Protein AF-A0A7J2H7Z3-F1 (afdb_monomer)

Foldseek 3Di:
DDDPNDDQDAPDVSLQVRLLVFLVVVQVVCVVVVNNPDADAGSPSYPFLNNLVSNLVVCSHDQAHEYEQEDPEFPHHDVRSLVNLVVCVVSRYAYEYEAAYEACPPLHFLVSSVVRSVVVQVVCCVRRVHPYYDYQYAYPPVRDCPDPRND

Mean predicted aligned error: 3.18 Å

pLDDT: mean 95.8, std 5.71, range [58.38, 98.5]

Radius of gyration: 16.32 Å; Cα contacts (8 Å, |Δi|>4): 283; chains: 1; bounding box: 38×30×43 Å

Structure (mmCIF, N/CA/C/O backbone):
data_AF-A0A7J2H7Z3-F1
#
_entry.id   AF-A0A7J2H7Z3-F1
#
loop_
_atom_site.group_PDB
_atom_site.id
_atom_site.type_symbol
_atom_site.label_atom_id
_atom_site.label_alt_id
_atom_site.label_comp_id
_atom_site.label_asym_id
_atom_site.label_entity_id
_atom_site.label_seq_id
_atom_site.pdbx_PDB_ins_code
_atom_site.Cartn_x
_atom_site.Cartn_y
_atom_site.Cartn_z
_atom_site.occupancy
_atom_site.B_iso_or_equiv
_atom_site.auth_seq_id
_atom_site.auth_comp_id
_atom_site.auth_asym_id
_atom_site.auth_atom_id
_atom_site.pdbx_PDB_model_num
ATOM 1 N N . MET A 1 1 ? 8.174 11.207 11.489 1.00 58.38 1 MET A N 1
ATOM 2 C CA . MET A 1 1 ? 6.794 11.568 11.893 1.00 58.38 1 MET A CA 1
ATOM 3 C C . MET A 1 1 ? 6.729 11.521 13.414 1.00 58.38 1 MET A C 1
ATOM 5 O O . MET A 1 1 ? 7.453 10.711 13.983 1.00 58.38 1 MET A O 1
ATOM 9 N N . GLN A 1 2 ? 5.954 12.388 14.072 1.00 64.81 2 GLN A N 1
ATOM 10 C CA . GLN A 1 2 ? 5.756 12.327 15.527 1.00 64.81 2 GLN A CA 1
ATOM 11 C C . GLN A 1 2 ? 4.286 12.028 15.837 1.00 64.81 2 GLN A C 1
ATOM 13 O O . GLN A 1 2 ? 3.411 12.628 15.219 1.00 64.81 2 GLN A O 1
ATOM 18 N N . SER A 1 3 ? 4.019 11.131 16.788 1.00 71.19 3 SER A N 1
ATOM 19 C CA . SER A 1 3 ? 2.674 10.851 17.312 1.00 71.19 3 SER A CA 1
ATOM 20 C C . SER A 1 3 ? 2.693 11.028 18.826 1.00 71.19 3 SER A C 1
ATOM 22 O O . SER A 1 3 ? 3.514 10.418 19.506 1.00 71.19 3 SER A O 1
ATOM 24 N N . GLY A 1 4 ? 1.866 11.932 19.361 1.00 72.06 4 GLY A N 1
ATOM 25 C CA . GLY A 1 4 ? 1.850 12.232 20.801 1.00 72.06 4 GLY A CA 1
ATOM 26 C C . GLY A 1 4 ? 3.193 12.720 21.372 1.00 72.06 4 GLY A C 1
ATOM 27 O O . GLY A 1 4 ? 3.450 12.526 22.554 1.00 72.06 4 GLY A O 1
ATOM 28 N N . GLY A 1 5 ? 4.061 13.315 20.542 1.00 77.25 5 GLY A N 1
ATOM 29 C CA . GLY A 1 5 ? 5.409 13.757 20.928 1.00 77.25 5 GLY A CA 1
ATOM 30 C C . GLY A 1 5 ? 6.499 12.677 20.853 1.00 77.25 5 GLY A C 1
ATOM 31 O O . GLY A 1 5 ? 7.651 12.966 21.162 1.00 77.25 5 GLY A O 1
ATOM 32 N N . LEU A 1 6 ? 6.167 11.454 20.424 1.00 74.69 6 LEU A N 1
ATOM 33 C CA . LEU A 1 6 ? 7.123 10.361 20.228 1.00 74.69 6 LEU A CA 1
ATOM 34 C C . LEU A 1 6 ? 7.539 10.246 18.764 1.00 74.69 6 LEU A C 1
ATOM 36 O O . LEU A 1 6 ? 6.706 10.345 17.861 1.00 74.69 6 LEU A O 1
ATOM 40 N N . GLU A 1 7 ? 8.823 9.990 18.532 1.00 88.75 7 GLU A N 1
ATOM 41 C CA . GLU A 1 7 ? 9.342 9.692 17.201 1.00 88.75 7 GLU A CA 1
ATOM 42 C C . GLU A 1 7 ? 8.855 8.314 16.726 1.00 88.75 7 GLU A C 1
ATOM 44 O O . GLU A 1 7 ? 8.988 7.291 17.409 1.00 88.75 7 GLU A O 1
ATOM 49 N N . VAL A 1 8 ? 8.249 8.300 15.540 1.00 91.50 8 VAL A N 1
ATOM 50 C CA . VAL A 1 8 ? 7.735 7.082 14.914 1.00 91.50 8 VAL A CA 1
ATOM 51 C C . VAL A 1 8 ? 8.860 6.403 14.145 1.00 91.50 8 VAL A C 1
ATOM 53 O O . VAL A 1 8 ? 9.416 6.989 13.215 1.00 91.50 8 VAL A O 1
ATOM 56 N N . SER A 1 9 ? 9.154 5.157 14.516 1.00 93.31 9 SER A N 1
ATOM 57 C CA . SER A 1 9 ? 10.255 4.372 13.953 1.00 93.31 9 SER A CA 1
ATOM 58 C C . SER A 1 9 ? 9.763 3.034 13.419 1.00 93.31 9 SER A C 1
ATOM 60 O O . SER A 1 9 ? 9.010 2.330 14.089 1.00 93.31 9 SER A O 1
ATOM 62 N N . ARG A 1 10 ? 10.235 2.654 12.226 1.00 93.38 10 ARG A N 1
ATOM 63 C CA . ARG A 1 10 ? 9.867 1.396 11.561 1.00 93.38 10 ARG A CA 1
ATOM 64 C C . ARG A 1 10 ? 10.142 0.187 12.461 1.00 93.38 10 ARG A C 1
ATOM 66 O O . ARG A 1 10 ? 11.258 0.006 12.938 1.00 93.38 10 ARG A O 1
ATOM 73 N N . GLY A 1 11 ? 9.138 -0.664 12.630 1.00 90.94 11 GLY A N 1
ATOM 74 C CA . GLY A 1 11 ? 9.173 -1.887 13.427 1.00 90.94 11 GLY A CA 1
ATOM 75 C C . GLY A 1 11 ? 9.077 -1.663 14.938 1.00 90.94 11 GLY A C 1
ATOM 76 O O . GLY A 1 11 ? 9.044 -2.640 15.683 1.00 90.94 11 GLY A O 1
ATOM 77 N N . ALA A 1 12 ? 9.043 -0.413 15.406 1.00 93.19 12 ALA A N 1
ATOM 78 C CA . ALA A 1 12 ? 8.967 -0.095 16.825 1.00 93.19 12 ALA A CA 1
ATOM 79 C C . ALA A 1 12 ? 7.509 -0.030 17.316 1.00 93.19 12 ALA A C 1
ATOM 81 O O . ALA A 1 12 ? 6.599 0.219 16.521 1.00 93.19 12 ALA A O 1
ATOM 82 N N . PRO A 1 13 ? 7.264 -0.146 18.636 1.00 94.56 13 PRO A N 1
ATOM 83 C CA . PRO A 1 13 ? 5.931 0.064 19.205 1.00 94.56 13 PRO A CA 1
ATOM 84 C C . PRO A 1 13 ? 5.312 1.426 18.852 1.00 94.56 13 PRO A C 1
ATOM 86 O O . PRO A 1 13 ? 4.096 1.525 18.721 1.00 94.56 13 PRO A O 1
ATOM 89 N N . SER A 1 14 ? 6.131 2.464 18.635 1.00 94.81 14 SER A N 1
ATOM 90 C CA . SER A 1 14 ? 5.634 3.783 18.224 1.00 94.81 14 SER A CA 1
ATOM 91 C C . SER A 1 14 ? 4.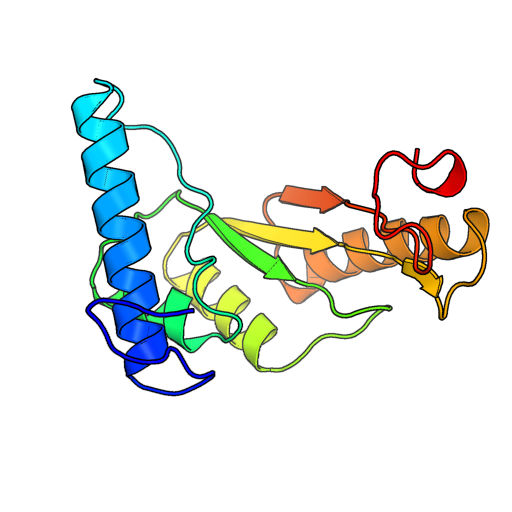988 3.784 16.835 1.00 94.81 14 SER A C 1
ATOM 93 O O . SER A 1 14 ? 4.089 4.585 16.598 1.00 94.81 14 SER A O 1
ATOM 95 N N . GLU A 1 15 ? 5.387 2.882 15.932 1.00 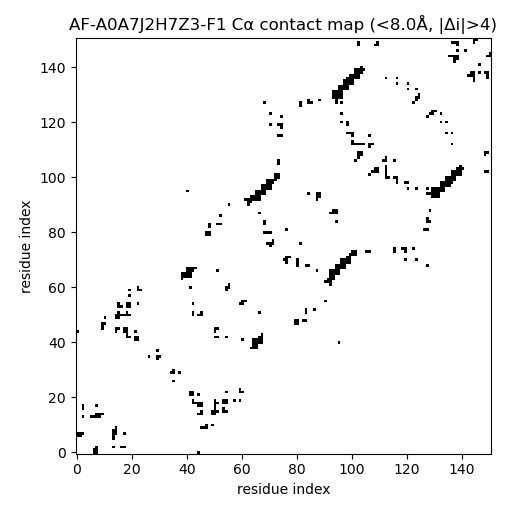96.06 15 GLU A N 1
ATOM 96 C CA . GLU A 1 15 ? 4.735 2.702 14.627 1.00 96.06 15 GLU A CA 1
ATOM 97 C C . GLU A 1 15 ? 3.341 2.086 14.768 1.00 96.06 15 GLU A C 1
ATOM 99 O O . GLU A 1 15 ? 2.400 2.557 14.128 1.00 96.06 15 GLU A O 1
ATOM 104 N N . ALA A 1 16 ? 3.187 1.084 15.639 1.00 96.31 16 ALA A N 1
ATOM 105 C CA . ALA A 1 16 ? 1.883 0.497 15.945 1.00 96.31 16 ALA A CA 1
ATOM 106 C C . ALA A 1 16 ? 0.922 1.556 16.507 1.00 96.31 16 ALA A C 1
ATOM 108 O O . ALA A 1 16 ? -0.168 1.744 15.972 1.00 96.31 16 ALA A O 1
ATOM 109 N N . GLU A 1 17 ? 1.364 2.291 17.530 1.00 96.19 17 GLU A N 1
ATOM 110 C CA . GLU A 1 17 ? 0.565 3.319 18.204 1.00 96.19 17 GLU A CA 1
ATOM 111 C C . GLU A 1 17 ? 0.170 4.459 17.258 1.00 96.19 17 GLU A C 1
ATOM 113 O O . GLU A 1 17 ? -0.991 4.861 17.200 1.00 96.19 17 GLU A O 1
ATOM 118 N N . ALA A 1 18 ? 1.123 4.966 16.468 1.00 96.81 18 ALA A N 1
ATOM 119 C CA . ALA A 1 18 ? 0.843 6.011 15.488 1.00 96.81 18 ALA A CA 1
ATOM 120 C C . ALA A 1 18 ? -0.204 5.568 14.461 1.00 96.81 18 ALA A C 1
ATOM 122 O O . ALA A 1 18 ? -1.075 6.353 14.096 1.00 96.81 18 ALA A O 1
ATOM 123 N N . THR A 1 19 ? -0.146 4.305 14.040 1.00 97.19 19 THR A N 1
ATOM 124 C CA . THR A 1 19 ? -1.078 3.757 13.054 1.00 97.19 19 THR A CA 1
ATOM 125 C C . THR A 1 19 ? -2.478 3.565 13.620 1.00 97.19 19 THR A C 1
ATOM 127 O O . THR A 1 19 ? -3.451 3.931 12.969 1.00 97.19 19 THR A O 1
ATOM 130 N N . VAL A 1 20 ? -2.604 3.027 14.835 1.00 97.75 20 VAL A N 1
ATOM 131 C CA . VAL A 1 20 ? -3.913 2.887 15.494 1.00 97.75 20 VAL A CA 1
ATOM 132 C C . VAL A 1 20 ? -4.562 4.260 15.650 1.00 97.75 20 VAL A C 1
ATOM 134 O O . VAL A 1 20 ? -5.696 4.455 15.213 1.00 97.75 20 VAL A O 1
ATOM 137 N N . ARG A 1 21 ? -3.801 5.237 16.153 1.00 97.19 21 ARG A N 1
ATOM 138 C CA . ARG A 1 21 ? -4.279 6.606 16.354 1.00 97.19 21 ARG A CA 1
ATOM 139 C C . ARG A 1 21 ? -4.667 7.305 15.054 1.00 97.19 21 ARG A C 1
ATOM 141 O O . ARG A 1 21 ? -5.646 8.044 15.032 1.00 97.19 21 ARG A O 1
ATOM 148 N N . GLU A 1 22 ? -3.923 7.092 13.968 1.00 97.31 22 GLU A N 1
ATOM 149 C CA . GLU A 1 22 ? -4.315 7.574 12.637 1.00 97.31 22 GLU A CA 1
ATOM 150 C C . GLU A 1 22 ? -5.722 7.091 12.279 1.00 97.31 22 GLU A C 1
ATOM 152 O O . GLU A 1 22 ? -6.581 7.900 11.927 1.00 97.31 22 GLU A O 1
ATOM 157 N N . VAL A 1 23 ? -5.967 5.782 12.381 1.00 98.19 23 VAL A N 1
ATOM 158 C CA . VAL A 1 23 ? -7.248 5.194 11.978 1.00 98.19 23 VAL A CA 1
ATOM 159 C C . VAL A 1 23 ? -8.382 5.666 12.890 1.00 98.19 23 VAL A C 1
ATOM 161 O O . VAL A 1 23 ? -9.467 5.960 12.392 1.00 98.19 23 VAL A O 1
ATOM 164 N N . GLU A 1 24 ? -8.147 5.806 14.197 1.00 98.00 24 GLU A N 1
ATOM 165 C CA . GLU A 1 24 ? -9.121 6.380 15.138 1.00 98.00 24 GLU A CA 1
ATOM 166 C C . GLU A 1 24 ? -9.508 7.810 14.754 1.00 98.00 24 GLU A C 1
ATOM 168 O O . GLU A 1 24 ? -10.694 8.091 14.575 1.00 98.00 24 G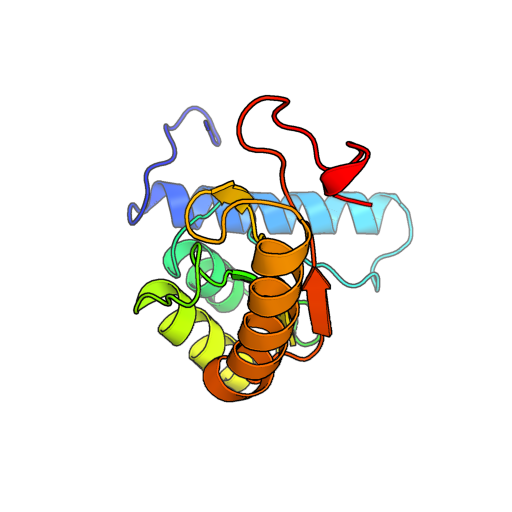LU A O 1
ATOM 173 N N . MET A 1 25 ? -8.523 8.683 14.515 1.00 98.19 25 MET A N 1
ATOM 174 C CA . MET A 1 25 ? -8.776 10.068 14.102 1.00 98.19 25 MET A CA 1
ATOM 175 C C . MET A 1 25 ? -9.521 10.138 12.763 1.00 98.19 25 MET A C 1
ATOM 177 O O . MET A 1 25 ? -10.427 10.954 12.592 1.00 98.19 25 MET A O 1
ATOM 181 N N . LEU A 1 26 ? -9.191 9.260 11.808 1.00 98.19 26 LEU A N 1
ATOM 182 C CA . LEU A 1 26 ? -9.938 9.154 10.553 1.00 98.19 26 LEU A CA 1
ATOM 183 C C . LEU A 1 26 ? -11.391 8.729 10.804 1.00 98.19 26 LEU A C 1
ATOM 185 O O . LEU A 1 26 ? -12.307 9.255 10.172 1.00 98.19 26 LEU A O 1
ATOM 189 N N . ARG A 1 27 ? -11.636 7.795 11.728 1.00 97.69 27 ARG A N 1
ATOM 190 C CA . ARG A 1 27 ? -12.992 7.348 12.075 1.00 97.69 27 ARG A CA 1
ATOM 191 C C . ARG A 1 27 ? -13.809 8.430 12.768 1.00 97.69 27 ARG A C 1
ATOM 193 O O . ARG A 1 27 ? -14.982 8.578 12.422 1.00 97.69 27 ARG A O 1
ATOM 200 N N . GLU A 1 28 ? -13.201 9.190 13.669 1.00 98.06 28 GLU A N 1
ATOM 201 C CA . GLU A 1 28 ? -13.813 10.358 14.306 1.00 98.06 28 GLU A CA 1
ATOM 202 C C . GLU A 1 28 ? -14.195 11.408 13.260 1.00 98.06 28 GLU A C 1
ATOM 204 O O . GLU A 1 28 ? -15.371 11.751 13.143 1.00 98.06 28 GLU A O 1
ATOM 209 N N . ALA A 1 29 ? -13.252 11.812 12.403 1.00 98.38 29 ALA A N 1
ATOM 210 C CA . ALA A 1 29 ? -13.499 12.804 11.356 1.00 98.38 29 ALA A CA 1
ATOM 211 C C . ALA A 1 29 ? -14.626 12.383 10.393 1.00 98.38 29 ALA A C 1
ATOM 213 O O . ALA A 1 29 ? -15.458 13.190 9.976 1.00 98.38 29 ALA A O 1
ATOM 214 N N . ILE A 1 30 ? -14.694 11.096 10.045 1.00 97.94 30 ILE A N 1
ATOM 215 C CA . ILE A 1 30 ? -15.754 10.550 9.190 1.00 97.94 30 ILE A CA 1
ATOM 216 C C . ILE A 1 30 ? -17.119 10.553 9.891 1.00 97.94 30 ILE A C 1
ATOM 218 O O . ILE A 1 30 ? -18.146 10.787 9.241 1.00 97.94 30 ILE A O 1
ATOM 222 N N . ALA A 1 31 ? -17.152 10.278 11.196 1.00 97.88 31 ALA A N 1
ATOM 223 C CA . ALA A 1 31 ? -18.371 10.346 11.990 1.00 97.88 31 ALA A CA 1
ATOM 224 C C . ALA A 1 31 ? -18.864 11.795 12.127 1.00 97.88 31 ALA A C 1
ATOM 226 O O . ALA A 1 31 ? -20.046 12.049 11.901 1.00 97.88 31 ALA A O 1
ATOM 227 N N . GLU A 1 32 ? -17.961 12.740 12.398 1.00 98.50 32 GLU A N 1
ATOM 228 C CA . GLU A 1 32 ? -18.250 14.180 12.452 1.00 98.50 32 GLU A CA 1
ATOM 229 C C . GLU A 1 32 ? -18.771 14.718 11.116 1.00 98.50 32 GLU A C 1
ATOM 231 O O . GLU A 1 32 ? -19.708 15.513 11.081 1.00 98.50 32 GLU A O 1
ATOM 236 N N . ALA A 1 33 ? -18.238 14.217 10.000 1.00 98.44 33 ALA A N 1
ATOM 237 C CA . ALA A 1 33 ? -18.733 14.529 8.663 1.00 98.44 33 ALA A CA 1
ATOM 238 C C . ALA A 1 33 ? -20.104 13.892 8.339 1.00 98.44 33 ALA A C 1
ATOM 240 O O . ALA A 1 33 ? -20.599 14.043 7.221 1.00 98.44 33 ALA A O 1
ATOM 241 N N . GLY A 1 34 ? -20.713 13.143 9.268 1.00 98.38 34 GLY A N 1
ATOM 242 C CA . GLY A 1 34 ? -22.007 12.484 9.079 1.00 98.38 34 GLY A CA 1
ATOM 243 C C . GLY A 1 34 ? -21.963 11.282 8.132 1.00 98.38 34 GLY A C 1
ATOM 244 O O . GLY A 1 34 ? -22.990 10.898 7.573 1.00 98.38 34 GLY A O 1
ATOM 245 N N . ARG A 1 35 ? -20.785 10.677 7.919 1.00 98.06 35 ARG A N 1
ATOM 246 C CA . ARG A 1 35 ? -20.576 9.579 6.955 1.00 98.06 35 ARG A CA 1
ATOM 247 C C . ARG A 1 35 ? -19.993 8.311 7.601 1.00 98.06 35 ARG A C 1
ATOM 249 O O . ARG A 1 35 ? -19.099 7.709 7.011 1.00 98.06 35 ARG A O 1
ATOM 256 N N . PRO A 1 36 ? -20.497 7.821 8.752 1.00 96.00 36 PRO A N 1
ATOM 257 C CA . PRO A 1 36 ? -19.849 6.768 9.551 1.00 96.00 36 PRO A CA 1
ATOM 258 C C . PRO A 1 36 ? -19.600 5.435 8.820 1.00 96.00 36 PRO A C 1
ATOM 260 O O . PRO A 1 36 ? -18.768 4.647 9.271 1.00 96.00 36 PRO A O 1
ATOM 263 N N . GLY 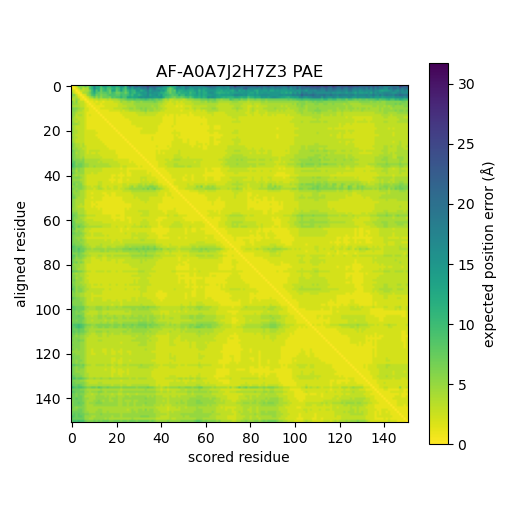A 1 37 ? -20.302 5.168 7.713 1.00 95.69 37 GLY A N 1
ATOM 264 C CA . GLY A 1 37 ? -20.110 3.989 6.860 1.00 95.69 37 GLY A CA 1
ATOM 265 C C . GLY A 1 37 ? -19.056 4.142 5.756 1.00 95.69 37 GLY A C 1
ATOM 266 O O . GLY A 1 37 ? -18.917 3.238 4.940 1.00 95.69 37 GLY A O 1
ATOM 267 N N . MET A 1 38 ? -18.344 5.271 5.677 1.00 98.00 38 MET A N 1
ATOM 268 C CA . MET A 1 38 ? -17.349 5.493 4.628 1.00 98.00 38 MET A CA 1
ATOM 269 C C . MET A 1 38 ? -16.164 4.525 4.773 1.00 98.00 38 MET A C 1
ATOM 271 O O . MET A 1 38 ? -15.596 4.368 5.858 1.00 98.00 38 MET A O 1
ATOM 275 N N . HIS A 1 39 ? -15.822 3.876 3.659 1.00 96.62 39 HIS A N 1
ATOM 276 C CA . HIS A 1 39 ? -14.658 3.005 3.518 1.00 96.62 39 HIS A CA 1
ATOM 277 C C . HIS A 1 39 ? -13.363 3.794 3.733 1.00 96.62 39 HIS A C 1
ATOM 279 O O . HIS A 1 39 ? -13.258 4.941 3.292 1.00 96.62 39 HIS A O 1
ATOM 285 N N . LEU A 1 40 ? -12.384 3.165 4.381 1.00 97.81 40 LEU A N 1
ATOM 286 C CA . LEU A 1 40 ? -11.043 3.711 4.547 1.00 97.81 40 LEU A CA 1
ATOM 287 C C . LEU A 1 40 ? -10.011 2.872 3.799 1.00 97.81 40 LEU A C 1
ATOM 289 O O . LEU A 1 40 ? -9.949 1.666 3.994 1.00 97.81 40 LEU A O 1
ATOM 293 N N . LEU A 1 41 ? -9.157 3.540 3.027 1.00 97.75 41 LEU A N 1
ATOM 294 C CA . LEU A 1 41 ? -7.802 3.075 2.746 1.00 97.75 41 LEU A CA 1
ATOM 295 C C . LEU A 1 41 ? -6.895 3.766 3.767 1.00 97.75 41 LEU A C 1
ATOM 297 O O . LEU A 1 41 ? -6.805 4.993 3.752 1.00 97.75 41 LEU A O 1
ATOM 301 N N . ALA A 1 42 ? -6.331 3.005 4.700 1.00 96.94 42 ALA A N 1
ATOM 302 C CA . ALA A 1 42 ? -5.621 3.563 5.850 1.00 96.94 42 ALA A CA 1
ATOM 303 C C . ALA A 1 42 ? -4.425 2.699 6.275 1.00 96.94 42 ALA A C 1
ATOM 305 O O . ALA A 1 42 ? -4.089 1.701 5.632 1.00 96.94 42 ALA A O 1
ATOM 306 N N . CYS A 1 43 ? -3.850 3.050 7.427 1.00 96.44 43 CYS A N 1
ATOM 307 C CA . CYS A 1 43 ? -2.601 2.533 7.979 1.00 96.44 43 CYS A CA 1
ATOM 308 C C . CYS A 1 43 ? -1.345 3.105 7.305 1.00 96.44 43 CYS A C 1
ATOM 310 O O . CYS A 1 43 ? -0.346 2.400 7.163 1.00 96.44 43 CYS A O 1
ATOM 312 N N . GLU A 1 44 ? -1.397 4.374 6.903 1.00 94.50 44 GLU A N 1
ATOM 313 C CA . GLU A 1 44 ? -0.358 5.050 6.111 1.00 94.50 44 GLU A CA 1
ATOM 314 C C . GLU A 1 44 ? 0.778 5.618 6.980 1.00 94.50 44 GLU A C 1
ATOM 316 O O . GLU A 1 44 ? 1.888 5.857 6.506 1.00 94.50 44 GLU A O 1
ATOM 321 N N . SER A 1 45 ? 0.542 5.763 8.286 1.00 93.06 45 SER A N 1
ATOM 322 C CA . SER A 1 45 ? 1.553 6.126 9.288 1.00 93.06 45 SER A CA 1
ATOM 323 C C . SER A 1 45 ? 2.614 5.037 9.509 1.00 93.06 45 SER A C 1
ATOM 325 O O . SER A 1 45 ? 3.587 5.266 10.233 1.00 93.06 45 SER A O 1
ATOM 327 N N . SER A 1 46 ? 2.448 3.860 8.894 1.00 93.06 46 SER A N 1
ATOM 328 C CA . SER A 1 46 ? 3.378 2.736 8.965 1.00 93.06 46 SER A CA 1
ATOM 329 C C . SER A 1 46 ? 3.880 2.324 7.587 1.00 93.06 46 SER A C 1
ATOM 331 O O . SER A 1 46 ? 3.134 2.218 6.620 1.00 93.06 46 SER A O 1
ATOM 333 N N . VAL A 1 47 ? 5.172 2.005 7.528 1.00 88.06 47 VAL A N 1
ATOM 334 C CA . VAL A 1 47 ? 5.851 1.472 6.336 1.00 88.06 47 VAL A CA 1
ATOM 335 C C . VAL A 1 47 ? 6.172 -0.022 6.476 1.00 88.06 47 VAL A C 1
ATOM 337 O O . VAL A 1 47 ? 6.848 -0.609 5.628 1.00 88.06 47 VAL A O 1
ATOM 340 N N . SER A 1 48 ? 5.737 -0.651 7.570 1.00 94.56 48 SER A N 1
ATOM 341 C CA . SER A 1 48 ? 5.912 -2.074 7.852 1.00 94.56 48 SER A CA 1
ATOM 342 C C . SER A 1 48 ? 4.565 -2.777 8.070 1.00 94.56 48 SER A C 1
ATOM 344 O O . SER A 1 48 ? 3.502 -2.165 8.051 1.00 94.56 48 SER A O 1
ATOM 346 N N . ALA A 1 49 ? 4.591 -4.094 8.271 1.00 96.75 49 ALA A N 1
ATOM 347 C CA . ALA A 1 49 ? 3.398 -4.867 8.598 1.00 96.75 49 ALA A CA 1
ATOM 348 C C . ALA A 1 49 ? 2.852 -4.521 9.992 1.00 96.75 49 ALA A C 1
ATOM 350 O O . ALA A 1 49 ? 1.678 -4.768 10.261 1.00 96.75 49 ALA A O 1
ATOM 351 N N . VAL A 1 50 ? 3.691 -3.964 10.876 1.00 97.06 50 VAL A N 1
ATOM 352 C CA . VAL A 1 50 ? 3.355 -3.706 12.282 1.00 97.06 50 VAL A CA 1
ATOM 353 C C . VAL A 1 50 ? 2.138 -2.798 12.401 1.00 97.06 50 VAL A C 1
ATOM 355 O O . VAL A 1 50 ? 1.235 -3.124 13.165 1.00 97.06 50 VAL A O 1
ATOM 358 N N . GLY A 1 51 ? 2.069 -1.711 11.626 1.00 96.88 51 GLY A N 1
ATOM 359 C CA . GLY A 1 51 ? 0.950 -0.775 11.706 1.00 96.88 51 GLY A CA 1
ATOM 360 C C . GLY A 1 51 ? -0.384 -1.412 11.329 1.00 96.88 51 GLY A C 1
ATOM 361 O O . GLY A 1 51 ? -1.335 -1.356 12.105 1.00 96.88 51 GLY A O 1
ATOM 362 N N . SER A 1 52 ? -0.451 -2.082 10.175 1.00 97.25 52 SER A N 1
ATOM 363 C CA . SER A 1 52 ? -1.688 -2.739 9.733 1.00 97.25 52 SER A CA 1
ATOM 364 C C . SER A 1 52 ? -2.110 -3.872 10.671 1.00 97.25 52 SER A C 1
ATOM 366 O O . SER A 1 52 ? -3.290 -3.985 10.997 1.00 97.25 52 SER A O 1
ATOM 368 N N . LEU A 1 53 ? -1.163 -4.682 11.162 1.00 97.94 53 LEU A N 1
ATOM 369 C CA . LEU A 1 53 ? -1.454 -5.728 12.149 1.00 97.94 53 LEU A CA 1
ATOM 370 C C . LEU A 1 53 ? -1.979 -5.140 13.464 1.00 97.94 53 LEU A C 1
ATOM 372 O O . LEU A 1 53 ? -2.939 -5.668 14.022 1.00 97.94 53 LEU A O 1
ATOM 376 N N . ALA A 1 54 ? -1.388 -4.042 13.941 1.00 98.12 54 ALA A N 1
ATOM 377 C CA . ALA A 1 54 ? -1.830 -3.358 15.151 1.00 98.12 54 ALA A CA 1
ATOM 378 C C . ALA A 1 54 ? -3.236 -2.768 14.989 1.00 98.12 54 ALA A C 1
ATOM 380 O O . ALA A 1 54 ? -4.088 -2.996 15.843 1.00 98.12 54 ALA A O 1
ATOM 381 N N . ALA A 1 55 ? -3.516 -2.089 13.874 1.00 98.19 55 ALA A N 1
ATOM 382 C CA . ALA A 1 55 ? -4.836 -1.527 13.594 1.00 98.19 55 ALA A CA 1
ATOM 383 C C . ALA A 1 55 ? -5.927 -2.608 13.485 1.00 98.19 55 ALA A C 1
ATOM 385 O O . ALA A 1 55 ? -7.033 -2.432 14.002 1.00 98.19 55 ALA A O 1
ATOM 386 N N . MET A 1 56 ? -5.609 -3.753 12.869 1.00 97.94 56 MET A N 1
ATOM 387 C CA . MET A 1 56 ? -6.498 -4.920 12.832 1.00 97.94 56 MET A CA 1
ATOM 388 C C . MET A 1 56 ? -6.728 -5.505 14.231 1.00 97.94 56 MET A C 1
ATOM 390 O O . MET A 1 56 ? -7.871 -5.790 14.595 1.00 97.94 56 MET A O 1
ATOM 394 N N . ALA A 1 57 ? -5.663 -5.669 15.023 1.00 97.75 57 ALA A N 1
ATOM 395 C CA . ALA A 1 57 ? -5.733 -6.220 16.377 1.00 97.75 57 ALA A CA 1
ATOM 396 C C . ALA A 1 57 ? -6.511 -5.314 17.345 1.00 97.75 57 ALA A C 1
ATOM 398 O O . ALA A 1 57 ? -7.282 -5.814 18.159 1.00 97.75 57 ALA A O 1
ATOM 399 N N . ALA A 1 58 ? -6.353 -3.994 17.221 1.00 97.75 58 ALA A N 1
ATOM 400 C CA . ALA A 1 58 ? -7.118 -2.999 17.968 1.00 97.75 58 ALA A CA 1
ATOM 401 C C . ALA A 1 58 ? -8.584 -2.893 17.501 1.00 97.75 58 ALA A C 1
ATOM 403 O O . ALA A 1 58 ? -9.420 -2.338 18.207 1.00 97.75 58 ALA A O 1
ATOM 404 N N . GLY A 1 59 ? -8.914 -3.424 16.317 1.00 96.75 59 GLY A N 1
ATOM 405 C CA . GLY A 1 59 ? -10.267 -3.388 15.756 1.00 96.75 59 GLY A CA 1
ATOM 406 C C . GLY A 1 59 ? -10.677 -2.035 15.168 1.00 96.75 59 GLY A C 1
ATOM 407 O O . GLY A 1 59 ? -11.855 -1.833 14.874 1.00 96.75 59 GLY A O 1
ATOM 408 N N . VAL A 1 60 ? -9.726 -1.114 14.989 1.00 97.44 60 VAL A N 1
ATOM 409 C CA . VAL A 1 60 ? -9.984 0.229 14.441 1.00 97.44 60 VAL A CA 1
ATOM 410 C C . VAL A 1 60 ? -10.089 0.206 12.914 1.00 97.44 60 VAL A C 1
ATOM 412 O O . VAL A 1 60 ? -10.900 0.935 12.335 1.00 97.44 60 VAL A O 1
ATOM 415 N N . LEU A 1 61 ? -9.333 -0.687 12.261 1.00 97.50 61 LEU A N 1
ATOM 416 C CA . LEU A 1 61 ? -9.488 -0.996 10.840 1.00 97.50 61 LEU A CA 1
ATOM 417 C C . LEU A 1 61 ? -10.619 -2.016 10.681 1.00 97.50 61 LEU A C 1
ATOM 419 O O . LEU A 1 61 ? -10.525 -3.141 11.168 1.00 97.50 61 LEU A O 1
ATOM 423 N N . ARG A 1 62 ? -11.712 -1.629 10.024 1.00 96.38 62 ARG A N 1
ATOM 424 C CA . ARG A 1 62 ? -12.916 -2.458 9.920 1.00 96.38 62 ARG A CA 1
ATOM 425 C C . ARG A 1 62 ? -12.765 -3.489 8.811 1.00 96.38 62 ARG A C 1
ATOM 427 O O . ARG A 1 62 ? -12.096 -3.273 7.806 1.00 96.38 62 ARG A O 1
ATOM 434 N N . ARG A 1 63 ? -13.483 -4.604 8.942 1.00 96.44 63 ARG A N 1
ATOM 435 C CA . ARG A 1 63 ? -13.689 -5.521 7.811 1.00 96.44 63 ARG A CA 1
ATOM 436 C C . ARG A 1 63 ? -14.340 -4.757 6.655 1.00 96.44 63 ARG A C 1
ATOM 438 O O . ARG A 1 63 ? -15.278 -3.996 6.882 1.00 96.44 63 ARG A O 1
ATOM 445 N N . GLY A 1 64 ? -13.840 -4.959 5.441 1.00 96.06 64 GLY A N 1
ATOM 446 C CA . GLY A 1 64 ? -14.245 -4.204 4.254 1.00 96.06 64 GLY A CA 1
ATOM 447 C C . GLY A 1 64 ? -13.569 -2.837 4.087 1.00 96.06 64 GLY A C 1
ATOM 448 O O . GLY A 1 64 ? -13.772 -2.212 3.050 1.00 96.06 64 GLY A O 1
ATOM 449 N N . ASP A 1 65 ? -12.751 -2.369 5.039 1.00 98.00 65 ASP A N 1
ATOM 450 C CA . ASP A 1 65 ? -11.747 -1.334 4.752 1.00 98.00 65 ASP A CA 1
ATOM 451 C C . ASP A 1 65 ? -10.603 -1.912 3.922 1.00 98.00 65 ASP A C 1
ATOM 453 O O . ASP A 1 65 ? -10.546 -3.116 3.673 1.00 98.00 65 ASP A O 1
ATOM 457 N N . ALA A 1 66 ? -9.680 -1.054 3.507 1.00 98.19 66 ALA A N 1
ATOM 458 C CA . ALA A 1 66 ? -8.483 -1.427 2.797 1.00 98.19 66 ALA A CA 1
ATOM 459 C C . ALA A 1 66 ? -7.208 -1.018 3.528 1.00 98.19 66 ALA A C 1
ATOM 461 O O . ALA A 1 66 ? -7.144 -0.024 4.254 1.00 98.19 66 ALA A O 1
ATOM 462 N N . GLN A 1 67 ? -6.165 -1.786 3.248 1.00 97.38 67 GLN A N 1
ATOM 463 C CA . GLN A 1 67 ? -4.787 -1.459 3.575 1.00 97.38 67 GLN A CA 1
ATOM 464 C C . GLN A 1 67 ? -3.971 -1.367 2.289 1.00 97.38 67 GLN A C 1
ATOM 466 O O . GLN A 1 67 ? -4.177 -2.146 1.353 1.00 97.38 67 GLN A O 1
ATOM 471 N N . LEU A 1 68 ? -3.007 -0.455 2.263 1.00 96.75 68 LEU A N 1
ATOM 472 C CA . LEU A 1 68 ? -2.128 -0.282 1.116 1.00 96.75 68 LEU A CA 1
ATOM 473 C C . LEU A 1 68 ? -0.970 -1.282 1.141 1.00 96.75 68 LEU A C 1
ATOM 475 O O . LEU A 1 68 ? -0.190 -1.278 2.085 1.00 96.75 68 LEU A O 1
ATOM 479 N N . VAL A 1 69 ? -0.811 -2.123 0.123 1.00 97.38 69 VAL A N 1
ATOM 480 C CA . VAL A 1 69 ? 0.278 -3.108 0.033 1.00 97.38 69 VAL A CA 1
ATOM 481 C C . VAL A 1 69 ? 1.177 -2.773 -1.166 1.00 97.38 69 VAL A C 1
ATOM 483 O O . VAL A 1 69 ? 0.847 -3.137 -2.297 1.00 97.38 69 VAL A O 1
ATOM 486 N N . PRO A 1 70 ? 2.296 -2.053 -0.971 1.00 96.44 70 PRO A N 1
ATOM 487 C CA . PRO A 1 70 ? 3.167 -1.655 -2.072 1.00 96.44 70 PRO A CA 1
ATOM 488 C C . PRO A 1 70 ? 3.929 -2.807 -2.731 1.00 96.44 70 PRO A C 1
ATOM 490 O O . PRO A 1 70 ? 4.416 -3.737 -2.083 1.00 96.44 70 PRO A O 1
ATOM 493 N N . VAL A 1 71 ? 4.093 -2.695 -4.046 1.00 97.12 71 VAL A N 1
ATOM 494 C CA . VAL A 1 71 ? 5.141 -3.370 -4.814 1.00 97.12 71 VAL A CA 1
ATOM 495 C C . VAL A 1 71 ? 6.374 -2.461 -4.808 1.00 97.12 71 VAL A C 1
ATOM 497 O O . VAL A 1 71 ? 6.275 -1.258 -5.031 1.00 97.12 71 VAL A O 1
ATOM 500 N N . LEU A 1 72 ? 7.544 -3.012 -4.490 1.00 96.31 72 LEU A N 1
ATOM 501 C CA . LEU A 1 72 ? 8.788 -2.251 -4.375 1.00 96.31 72 LEU A CA 1
ATOM 502 C C . LEU A 1 72 ? 9.447 -2.060 -5.747 1.00 96.31 72 LEU A C 1
ATOM 504 O O . LEU A 1 72 ? 9.585 -3.012 -6.518 1.00 96.31 72 LEU A O 1
ATOM 508 N N . ASN A 1 73 ? 9.972 -0.859 -5.995 1.00 95.12 73 ASN A N 1
ATOM 509 C CA . ASN A 1 73 ? 10.478 -0.477 -7.313 1.00 95.12 73 ASN A CA 1
ATOM 510 C C . ASN A 1 73 ? 11.784 -1.182 -7.732 1.00 95.12 73 ASN A C 1
ATOM 512 O O . ASN A 1 73 ? 12.801 -1.093 -7.030 1.00 95.12 73 ASN A O 1
ATOM 516 N N . GLU A 1 74 ? 11.875 -1.839 -8.890 1.00 95.25 74 GLU A N 1
ATOM 517 C CA . GLU A 1 74 ? 10.757 -2.401 -9.674 1.00 95.25 74 GLU A CA 1
ATOM 518 C C . GLU A 1 74 ? 10.707 -3.916 -9.460 1.00 95.25 74 GLU A C 1
ATOM 520 O O . GLU A 1 74 ? 11.746 -4.532 -9.191 1.00 95.25 74 GLU A O 1
ATOM 525 N N . MET A 1 75 ? 9.517 -4.501 -9.614 1.00 96.12 75 MET A N 1
ATOM 526 C CA . MET A 1 75 ? 9.234 -5.940 -9.575 1.00 96.12 75 MET A CA 1
ATOM 527 C C . MET A 1 75 ? 9.806 -6.649 -8.341 1.00 96.12 75 MET A C 1
ATOM 529 O O . MET A 1 75 ? 10.310 -7.772 -8.422 1.00 96.12 75 MET A O 1
ATOM 533 N N . LYS A 1 76 ? 9.744 -5.998 -7.176 1.00 96.88 76 LYS A N 1
ATOM 534 C CA . LYS A 1 76 ? 10.204 -6.566 -5.906 1.00 96.88 76 LYS A CA 1
ATOM 535 C C . LYS A 1 76 ? 9.107 -6.547 -4.858 1.00 96.88 76 LYS A C 1
ATOM 537 O O . LYS A 1 76 ? 8.242 -5.681 -4.833 1.00 96.88 76 LYS A O 1
ATOM 542 N N . VAL A 1 77 ? 9.211 -7.486 -3.933 1.00 95.62 77 VAL A N 1
ATOM 543 C CA . VAL A 1 77 ? 8.392 -7.557 -2.725 1.00 95.62 77 VAL A CA 1
ATOM 544 C C . VAL A 1 77 ? 9.310 -7.797 -1.534 1.00 95.62 77 VAL A C 1
ATOM 546 O O . VAL A 1 77 ? 10.449 -8.244 -1.700 1.00 95.62 77 VAL A O 1
ATOM 549 N N . ASP A 1 78 ? 8.825 -7.509 -0.333 1.00 96.06 78 ASP A N 1
ATOM 550 C CA . ASP A 1 78 ? 9.479 -7.927 0.901 1.00 96.06 78 ASP A CA 1
ATOM 551 C C . ASP A 1 78 ? 8.513 -8.740 1.774 1.00 96.06 78 ASP A C 1
ATOM 553 O O . ASP A 1 78 ? 7.302 -8.791 1.540 1.00 96.06 78 ASP A O 1
ATOM 557 N N . TYR A 1 79 ? 9.057 -9.400 2.796 1.00 97.19 79 TYR A N 1
ATOM 558 C CA . TYR A 1 79 ? 8.237 -10.183 3.719 1.00 97.19 79 TYR A CA 1
ATOM 559 C C . TYR A 1 79 ? 7.226 -9.334 4.482 1.00 97.19 79 TYR A C 1
ATOM 561 O O . TYR A 1 79 ? 6.171 -9.840 4.845 1.00 97.19 79 TYR A O 1
ATOM 569 N N . SER A 1 80 ? 7.513 -8.052 4.707 1.00 96.38 80 SER A N 1
ATOM 570 C CA . SER A 1 80 ? 6.588 -7.159 5.394 1.00 96.38 80 SER A CA 1
ATOM 571 C C . SER A 1 80 ? 5.298 -6.996 4.586 1.00 96.38 80 SER A C 1
ATOM 573 O O . SER A 1 80 ? 4.211 -7.128 5.145 1.00 96.38 80 SER A O 1
ATOM 575 N N . GLN A 1 81 ? 5.394 -6.784 3.272 1.00 96.94 81 GLN A N 1
ATOM 576 C CA . GLN A 1 81 ? 4.218 -6.655 2.409 1.00 96.94 81 GLN A CA 1
ATOM 577 C C . GLN A 1 81 ? 3.463 -7.976 2.247 1.00 96.94 81 GLN A C 1
ATOM 579 O O . GLN A 1 81 ? 2.236 -7.988 2.310 1.00 96.94 81 GLN A O 1
ATOM 584 N N . LEU A 1 82 ? 4.176 -9.103 2.143 1.00 98.00 82 LEU A N 1
ATOM 585 C CA . LEU A 1 82 ? 3.551 -10.430 2.074 1.00 98.00 82 LEU A CA 1
ATOM 586 C C . LEU A 1 82 ? 2.799 -10.793 3.365 1.00 98.00 82 LEU A C 1
ATOM 588 O O . LEU A 1 82 ? 1.674 -11.286 3.307 1.00 98.00 82 LEU A O 1
ATOM 592 N N . ILE A 1 83 ? 3.381 -10.507 4.536 1.00 97.81 83 ILE A N 1
ATOM 593 C CA . ILE A 1 83 ? 2.718 -10.697 5.837 1.00 97.81 83 ILE A CA 1
ATOM 594 C C . ILE A 1 83 ? 1.450 -9.853 5.901 1.00 97.81 83 ILE A C 1
ATOM 596 O O . ILE A 1 83 ? 0.392 -10.344 6.295 1.00 97.81 83 ILE A O 1
ATOM 600 N N . LYS A 1 84 ? 1.559 -8.585 5.502 1.00 96.12 84 LYS A N 1
ATOM 601 C CA . LYS A 1 84 ? 0.457 -7.634 5.519 1.00 96.12 84 LYS A CA 1
ATOM 602 C C . LYS A 1 84 ? -0.683 -8.090 4.606 1.00 96.12 84 LYS A C 1
ATOM 604 O O . LYS A 1 84 ? -1.822 -8.163 5.068 1.00 96.12 84 LYS A O 1
ATOM 609 N N . ALA A 1 85 ? -0.375 -8.503 3.375 1.00 97.94 85 ALA A N 1
ATOM 610 C CA . ALA A 1 85 ? -1.350 -9.061 2.444 1.00 97.94 85 ALA A CA 1
ATOM 611 C C . ALA A 1 85 ? -2.067 -10.290 3.025 1.00 97.94 85 ALA A C 1
ATOM 613 O O . ALA A 1 85 ? -3.298 -10.316 3.083 1.00 97.94 85 ALA A O 1
ATOM 614 N N . GLN A 1 86 ? -1.310 -11.271 3.529 1.00 98.44 86 GLN A N 1
ATOM 615 C CA . GLN A 1 86 ? -1.869 -12.512 4.069 1.00 98.44 86 GLN A CA 1
ATOM 616 C C . GLN A 1 86 ? -2.741 -12.275 5.311 1.00 98.44 86 GLN A C 1
ATOM 618 O O . GLN A 1 86 ? -3.824 -12.851 5.443 1.00 98.44 86 GLN A O 1
ATOM 623 N N . ALA A 1 87 ? -2.281 -11.426 6.234 1.00 98.06 87 ALA A N 1
ATOM 624 C CA . ALA A 1 87 ? -3.044 -11.070 7.424 1.00 98.06 87 ALA A CA 1
ATOM 625 C C . ALA A 1 87 ? -4.339 -10.338 7.055 1.00 98.06 87 ALA A C 1
ATOM 627 O O . ALA A 1 87 ? -5.391 -10.637 7.622 1.00 98.06 87 ALA A O 1
ATOM 628 N N . GLY A 1 88 ? -4.280 -9.447 6.062 1.00 97.94 88 GLY A N 1
ATOM 629 C CA . GLY A 1 88 ? -5.438 -8.712 5.570 1.00 97.94 88 GLY A CA 1
ATOM 630 C C . GLY A 1 88 ? -6.527 -9.601 4.996 1.00 97.94 88 GLY A C 1
ATOM 631 O O . GLY A 1 88 ? -7.686 -9.474 5.392 1.00 97.94 88 GLY A O 1
ATOM 632 N N . LEU A 1 89 ? -6.148 -10.560 4.145 1.00 98.19 89 LEU A N 1
ATOM 633 C CA . LEU A 1 89 ? -7.077 -11.552 3.593 1.00 98.19 89 LEU A CA 1
ATOM 634 C C . LEU A 1 89 ? -7.772 -12.338 4.705 1.00 98.19 89 LEU A C 1
ATOM 636 O O . LEU A 1 89 ? -8.989 -12.523 4.684 1.00 98.19 89 LEU A O 1
ATOM 640 N N . ARG A 1 90 ? -7.012 -12.769 5.721 1.00 98.06 90 ARG A N 1
ATOM 641 C CA . ARG A 1 90 ? -7.565 -13.525 6.851 1.00 98.06 90 ARG A CA 1
ATOM 642 C C . ARG A 1 90 ? 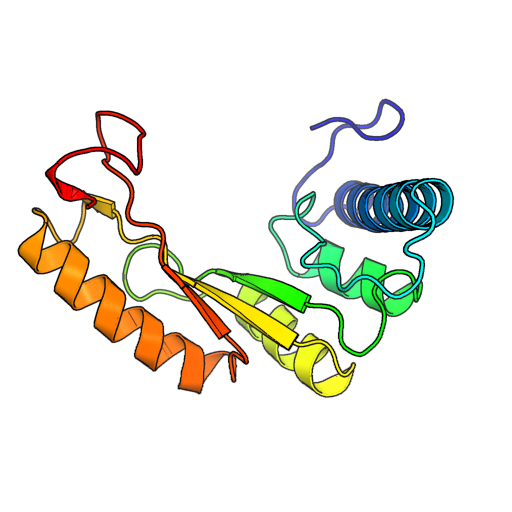-8.480 -12.674 7.731 1.00 98.06 90 ARG A C 1
ATOM 644 O O . ARG A 1 90 ? -9.479 -13.182 8.244 1.00 98.06 90 ARG A O 1
ATOM 651 N N . TYR A 1 91 ? -8.134 -11.406 7.926 1.00 98.25 91 TYR A N 1
ATOM 652 C CA . TYR A 1 91 ? -8.922 -10.464 8.711 1.00 98.25 91 TYR A CA 1
ATOM 653 C C . TYR A 1 91 ? -10.193 -10.019 7.976 1.00 98.25 91 TYR A C 1
ATOM 655 O O . TYR A 1 91 ? -11.225 -9.816 8.612 1.00 98.25 91 TYR A O 1
ATOM 663 N N . GLY A 1 92 ? -10.157 -9.937 6.645 1.00 98.00 92 GLY A N 1
ATOM 664 C CA . GLY A 1 92 ? -11.264 -9.487 5.801 1.00 98.00 92 GLY A CA 1
ATOM 665 C C . GLY A 1 92 ? -11.196 -8.003 5.433 1.00 98.00 92 GLY A C 1
ATOM 666 O O . GLY A 1 92 ? -12.241 -7.362 5.329 1.00 98.00 92 GLY A O 1
ATOM 667 N N . VAL A 1 93 ? -9.991 -7.451 5.276 1.00 98.19 93 VAL A N 1
ATOM 668 C CA . VAL A 1 93 ? -9.767 -6.151 4.618 1.00 98.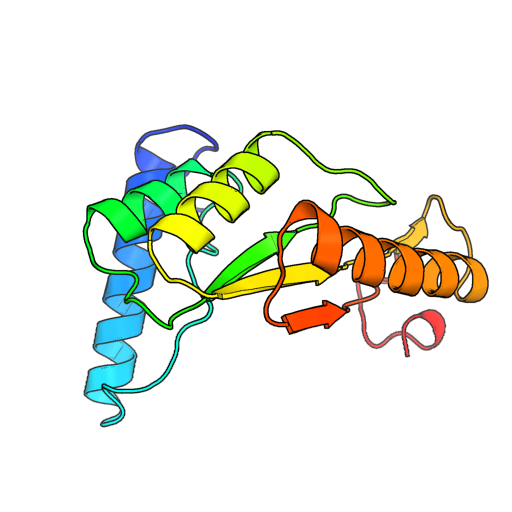19 93 VAL A CA 1
ATOM 669 C C . VAL A 1 93 ? -9.380 -6.364 3.158 1.00 98.19 93 VAL A C 1
ATOM 671 O O . VAL A 1 93 ? -8.855 -7.412 2.785 1.00 98.19 93 VAL A O 1
ATOM 674 N N . HIS A 1 94 ? -9.620 -5.356 2.331 1.00 98.44 94 HIS A N 1
ATOM 675 C CA . HIS A 1 94 ? -9.149 -5.316 0.959 1.00 98.44 94 HIS A CA 1
ATOM 676 C C . HIS A 1 94 ? -7.652 -5.006 0.924 1.00 98.44 94 HIS A C 1
ATOM 678 O O . HIS A 1 94 ? -7.183 -4.024 1.501 1.00 98.44 94 HIS A O 1
ATOM 684 N N . ASN A 1 95 ? -6.894 -5.823 0.201 1.00 98.50 95 ASN A N 1
ATOM 685 C CA . ASN A 1 95 ? -5.530 -5.463 -0.156 1.00 98.50 95 ASN A CA 1
ATOM 686 C C . ASN A 1 95 ? -5.589 -4.507 -1.348 1.00 98.50 95 ASN A C 1
ATOM 688 O O . ASN A 1 95 ? -5.994 -4.896 -2.444 1.00 98.50 95 ASN A O 1
ATOM 692 N N . ALA A 1 96 ? -5.210 -3.256 -1.121 1.00 98.12 96 ALA A N 1
ATOM 693 C CA . ALA A 1 96 ? -5.065 -2.246 -2.153 1.00 98.12 96 ALA A CA 1
ATOM 694 C C . ALA A 1 96 ? -3.602 -2.220 -2.593 1.00 98.12 96 ALA A C 1
ATOM 696 O O . ALA A 1 96 ? -2.743 -1.747 -1.851 1.00 98.12 96 ALA A O 1
ATOM 697 N N . ALA A 1 97 ? -3.286 -2.774 -3.759 1.00 97.88 97 ALA A N 1
ATOM 698 C CA . ALA A 1 97 ? -1.902 -2.791 -4.211 1.00 97.88 97 ALA A CA 1
ATOM 699 C C . ALA A 1 97 ? -1.462 -1.393 -4.647 1.00 97.88 97 ALA A C 1
ATOM 701 O O . ALA A 1 97 ? -2.169 -0.753 -5.421 1.00 97.88 97 ALA A O 1
ATOM 702 N N . LEU A 1 98 ? -0.292 -0.946 -4.192 1.00 97.25 98 LEU A N 1
ATOM 703 C CA . LEU A 1 98 ? 0.348 0.262 -4.715 1.00 97.25 98 LEU A CA 1
ATOM 704 C C . LEU A 1 98 ? 1.447 -0.133 -5.701 1.00 97.25 98 LEU A C 1
ATOM 706 O O . LEU A 1 98 ? 2.386 -0.840 -5.338 1.00 97.25 98 LEU A O 1
ATOM 710 N N . VAL A 1 99 ? 1.314 0.327 -6.939 1.00 97.62 99 VAL A N 1
ATOM 711 C CA . VAL A 1 99 ? 2.252 0.121 -8.043 1.00 97.62 99 VAL A CA 1
ATOM 712 C C . VAL A 1 99 ? 2.803 1.491 -8.427 1.00 97.62 99 VAL A C 1
ATOM 714 O O . VAL A 1 99 ? 2.113 2.283 -9.068 1.00 97.62 99 VAL A O 1
ATOM 717 N N . ASP A 1 100 ? 4.046 1.767 -8.029 1.00 95.62 100 ASP A N 1
ATOM 718 C CA . ASP A 1 100 ? 4.645 3.113 -8.055 1.00 95.62 100 ASP A CA 1
ATOM 719 C C . ASP A 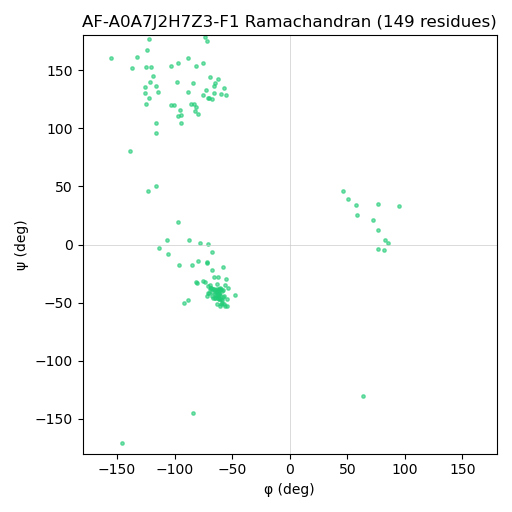1 100 ? 5.844 3.240 -9.011 1.00 95.62 100 ASP A C 1
ATOM 721 O O . ASP A 1 100 ? 6.916 3.703 -8.613 1.00 95.62 100 ASP A O 1
ATOM 725 N N . PRO A 1 101 ? 5.733 2.806 -10.275 1.00 96.12 101 PRO A N 1
ATOM 726 C CA . PRO A 1 101 ? 6.889 2.604 -11.133 1.00 96.12 101 PRO A CA 1
ATOM 727 C C . PRO A 1 101 ? 7.598 3.937 -11.422 1.00 96.12 101 PRO A C 1
ATOM 729 O O . PRO A 1 101 ? 6.984 4.985 -11.651 1.00 96.12 101 PRO A O 1
ATOM 732 N N . VAL A 1 102 ? 8.927 3.922 -11.412 1.00 98.00 102 VAL A N 1
ATOM 733 C CA . VAL A 1 102 ? 9.750 5.134 -11.419 1.00 98.00 102 VAL A CA 1
ATOM 734 C C . VAL A 1 102 ? 10.209 5.463 -12.836 1.00 98.00 102 VAL A C 1
ATOM 736 O O . VAL A 1 102 ? 11.101 4.817 -13.399 1.00 98.00 102 VAL A O 1
ATOM 739 N N . VAL A 1 103 ? 9.670 6.545 -13.398 1.00 98.25 103 VAL A N 1
ATOM 740 C CA . VAL A 1 103 ? 10.142 7.110 -14.666 1.00 98.25 103 VAL A CA 1
ATOM 741 C C . VAL A 1 103 ? 11.542 7.694 -14.482 1.00 98.25 103 VAL A C 1
ATOM 743 O O . VAL A 1 103 ? 11.798 8.540 -13.621 1.00 98.25 103 VAL A O 1
ATOM 746 N N . GLY A 1 104 ? 12.469 7.237 -15.319 1.00 96.75 104 GLY A N 1
ATOM 747 C CA . GLY A 1 104 ? 13.902 7.507 -15.223 1.00 96.75 104 GLY A CA 1
ATOM 748 C C . GLY A 1 104 ? 14.638 6.593 -14.234 1.00 96.75 104 GLY A C 1
ATOM 749 O O . GLY A 1 104 ? 15.835 6.790 -14.022 1.00 96.75 104 GLY A O 1
ATOM 750 N N . GLY A 1 105 ? 13.944 5.619 -13.634 1.00 97.00 105 GLY A N 1
ATOM 751 C CA . GLY A 1 105 ? 14.489 4.634 -12.701 1.00 97.00 105 GLY A CA 1
ATOM 752 C C . GLY A 1 105 ? 15.127 3.427 -13.395 1.00 97.00 105 GLY A C 1
ATOM 753 O O . GLY A 1 105 ? 15.738 3.545 -14.464 1.00 97.00 105 GLY A O 1
ATOM 754 N N . PHE A 1 106 ? 14.988 2.244 -12.787 1.00 97.38 106 PHE A N 1
ATOM 755 C CA . PHE A 1 106 ? 15.555 0.997 -13.320 1.00 97.38 106 PHE A CA 1
ATOM 756 C C . PHE A 1 106 ? 14.985 0.638 -14.697 1.00 97.38 106 PHE A C 1
ATOM 758 O O . PHE A 1 106 ? 15.740 0.232 -15.580 1.00 97.38 106 PHE A O 1
ATOM 765 N N . ALA A 1 107 ? 13.690 0.884 -14.904 1.00 96.69 107 ALA A N 1
ATOM 766 C CA . ALA A 1 107 ? 13.001 0.662 -16.173 1.00 96.69 107 ALA A CA 1
ATOM 767 C C . ALA A 1 107 ? 13.263 1.758 -17.229 1.00 96.69 107 ALA A C 1
ATOM 769 O O . ALA A 1 107 ? 12.765 1.681 -18.349 1.00 96.69 107 ALA A O 1
ATOM 770 N N . ARG A 1 108 ? 14.097 2.758 -16.909 1.00 95.94 108 ARG A N 1
ATOM 771 C CA . ARG A 1 108 ? 14.444 3.891 -17.781 1.00 95.94 108 ARG A CA 1
ATOM 772 C C . ARG A 1 108 ? 13.226 4.761 -18.104 1.00 95.94 108 ARG A C 1
ATOM 774 O O . ARG A 1 108 ? 12.602 5.265 -17.184 1.00 95.94 108 ARG A O 1
ATOM 781 N N . GLY A 1 109 ? 12.984 5.073 -19.375 1.00 96.44 109 GLY A N 1
ATOM 782 C CA . GLY A 1 109 ? 11.956 6.031 -19.787 1.00 96.44 109 GLY A CA 1
ATOM 783 C C . GLY A 1 109 ? 10.531 5.490 -19.659 1.00 96.44 109 GLY A C 1
ATOM 784 O O . GLY A 1 109 ? 10.325 4.323 -19.336 1.00 96.44 109 GLY A O 1
ATOM 785 N N . ALA A 1 110 ? 9.560 6.338 -20.004 1.00 97.56 110 ALA A N 1
ATOM 786 C CA . ALA A 1 110 ? 8.127 6.067 -19.868 1.00 97.56 110 ALA A CA 1
ATOM 787 C C . ALA A 1 110 ? 7.694 4.687 -20.396 1.00 97.56 110 ALA A C 1
ATOM 789 O O . ALA A 1 110 ? 6.963 3.976 -19.719 1.00 97.56 110 ALA A O 1
ATOM 790 N N . ALA A 1 111 ? 8.193 4.264 -21.564 1.00 98.00 111 ALA A N 1
ATOM 791 C CA . ALA A 1 111 ? 7.828 2.972 -22.149 1.00 98.00 111 ALA A CA 1
ATOM 792 C C . ALA A 1 111 ? 8.236 1.774 -21.273 1.00 98.00 111 ALA A C 1
ATOM 794 O O . ALA A 1 111 ? 7.452 0.846 -21.092 1.00 98.00 111 ALA A O 1
ATOM 795 N N . GLY A 1 112 ? 9.447 1.791 -20.709 1.00 97.69 112 GLY A N 1
AT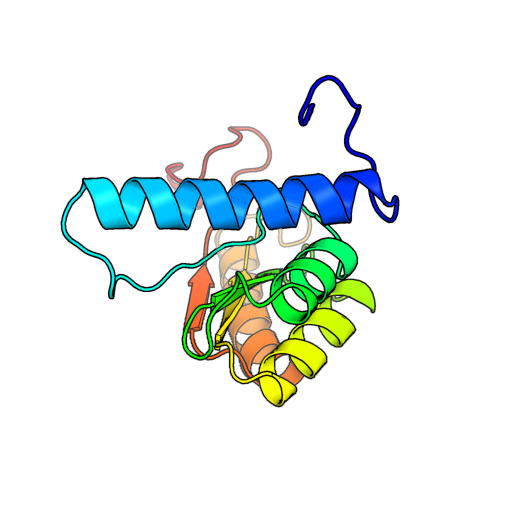OM 796 C CA . GLY A 1 112 ? 9.898 0.721 -19.819 1.00 97.69 112 GLY A CA 1
ATOM 797 C C . GLY A 1 112 ? 9.160 0.757 -18.484 1.00 97.69 112 GLY A C 1
ATOM 798 O O . GLY A 1 112 ? 8.713 -0.281 -18.003 1.00 97.69 112 GLY A O 1
ATOM 799 N N . THR A 1 113 ? 8.952 1.952 -17.928 1.00 98.00 113 THR A N 1
ATOM 800 C CA . THR A 1 113 ? 8.155 2.152 -16.710 1.00 98.00 113 THR A CA 1
ATOM 801 C C . THR A 1 113 ? 6.718 1.652 -16.882 1.00 98.00 113 THR A C 1
ATOM 803 O O . THR A 1 113 ? 6.199 0.996 -15.987 1.00 98.00 113 THR A O 1
ATOM 806 N N . ALA A 1 114 ? 6.093 1.872 -18.042 1.00 97.88 114 ALA A N 1
ATOM 807 C CA . ALA A 1 114 ? 4.753 1.370 -18.343 1.00 97.88 114 ALA A CA 1
ATOM 808 C C . ALA A 1 114 ? 4.702 -0.167 -18.406 1.00 97.88 114 ALA A C 1
ATOM 810 O O . ALA A 1 114 ? 3.761 -0.773 -17.898 1.00 97.88 114 ALA A O 1
ATOM 811 N N . ILE A 1 115 ? 5.731 -0.813 -18.972 1.00 98.25 115 ILE A N 1
ATOM 812 C CA . ILE A 1 115 ? 5.849 -2.281 -18.953 1.00 98.25 115 ILE A CA 1
ATOM 813 C C . ILE A 1 115 ? 5.943 -2.789 -17.508 1.00 98.25 115 ILE A C 1
ATOM 815 O O . ILE A 1 115 ? 5.231 -3.728 -17.148 1.00 98.25 115 ILE A O 1
ATOM 819 N N . CYS A 1 116 ? 6.773 -2.156 -16.672 1.00 97.94 116 CYS A N 1
ATOM 820 C CA . CYS A 1 116 ? 6.861 -2.487 -15.249 1.00 97.94 116 CYS A CA 1
ATOM 821 C C . CYS A 1 116 ? 5.523 -2.280 -14.534 1.00 97.94 116 CYS A C 1
ATOM 823 O O . CYS A 1 116 ? 5.099 -3.179 -13.822 1.00 97.94 116 CYS A O 1
ATOM 825 N N . ALA A 1 117 ? 4.807 -1.183 -14.797 1.00 97.88 117 ALA A N 1
ATOM 826 C CA . ALA A 1 117 ? 3.493 -0.914 -14.210 1.00 97.88 117 ALA A CA 1
ATOM 827 C C . ALA A 1 117 ? 2.504 -2.068 -14.451 1.00 97.88 117 ALA A C 1
ATOM 829 O O . ALA A 1 117 ? 1.834 -2.540 -13.532 1.00 97.88 117 ALA A O 1
ATOM 830 N N . VAL A 1 118 ? 2.435 -2.558 -15.693 1.00 98.38 118 VAL A N 1
ATOM 831 C CA . VAL A 1 118 ? 1.568 -3.686 -16.059 1.00 98.38 118 VAL A CA 1
ATOM 832 C C . VAL A 1 118 ? 2.037 -4.972 -15.379 1.00 98.38 118 VAL A C 1
ATOM 834 O O . VAL A 1 118 ? 1.221 -5.697 -14.810 1.00 98.38 118 VAL A O 1
ATOM 837 N N . ALA A 1 119 ? 3.341 -5.254 -15.401 1.00 98.38 119 ALA A N 1
ATOM 838 C CA . ALA A 1 119 ? 3.898 -6.448 -14.773 1.00 98.38 119 ALA A CA 1
ATOM 839 C C . ALA A 1 119 ? 3.655 -6.472 -13.253 1.00 98.38 119 ALA A C 1
ATOM 841 O O . ALA A 1 119 ? 3.253 -7.500 -12.713 1.00 98.38 119 ALA A O 1
ATOM 842 N N . GLU A 1 120 ? 3.827 -5.339 -12.575 1.00 98.44 120 GLU A N 1
ATOM 843 C CA . GLU A 1 120 ? 3.609 -5.185 -11.135 1.00 98.44 120 GLU A CA 1
ATOM 844 C C . GLU A 1 120 ? 2.128 -5.240 -10.770 1.00 98.44 120 GLU A C 1
ATOM 846 O O . GLU A 1 120 ? 1.770 -5.842 -9.759 1.00 98.44 120 GLU A O 1
ATOM 851 N N . THR A 1 121 ? 1.252 -4.706 -11.627 1.00 98.38 121 THR A N 1
ATOM 852 C CA . THR A 1 121 ? -0.201 -4.875 -11.491 1.00 98.38 121 THR A CA 1
ATOM 853 C C . THR A 1 121 ? -0.548 -6.362 -11.466 1.00 98.38 121 THR A C 1
ATOM 855 O O . THR A 1 121 ? -1.163 -6.832 -10.510 1.00 98.38 121 THR A O 1
ATOM 858 N N . LEU A 1 122 ? -0.087 -7.128 -12.461 1.00 98.38 122 LEU A N 1
ATOM 859 C CA . LEU A 1 122 ? -0.311 -8.576 -12.523 1.00 98.38 122 LEU A CA 1
ATOM 860 C C . LEU A 1 122 ? 0.316 -9.305 -11.329 1.00 98.38 122 LEU A C 1
ATOM 862 O O . LEU A 1 122 ? -0.323 -10.171 -10.733 1.00 98.38 122 LEU A O 1
ATOM 866 N N . ALA A 1 123 ? 1.540 -8.934 -10.948 1.00 97.75 123 ALA A N 1
ATOM 867 C CA . ALA A 1 123 ? 2.218 -9.512 -9.796 1.00 97.75 123 ALA A CA 1
ATOM 868 C C . ALA A 1 123 ? 1.430 -9.271 -8.503 1.00 97.75 123 ALA A C 1
ATOM 870 O O . ALA A 1 123 ? 1.317 -10.182 -7.692 1.00 97.75 123 ALA A O 1
ATOM 871 N N . SER A 1 124 ? 0.834 -8.092 -8.324 1.00 98.12 124 SER A N 1
ATOM 872 C CA . SER A 1 124 ? 0.057 -7.760 -7.127 1.00 98.12 124 SER A CA 1
ATOM 873 C C . SER A 1 124 ? -1.263 -8.531 -7.027 1.00 98.12 124 SER A C 1
ATOM 875 O O . SER A 1 124 ? -1.651 -8.945 -5.934 1.00 98.12 124 SER A O 1
ATOM 877 N N . LEU A 1 125 ? -1.918 -8.809 -8.161 1.00 98.12 125 LEU A N 1
ATOM 878 C CA . LEU A 1 125 ? -3.115 -9.654 -8.204 1.00 98.12 125 LEU A CA 1
ATOM 879 C C . LEU A 1 125 ? -2.809 -11.086 -7.746 1.00 98.12 125 LEU A C 1
ATOM 881 O O . LEU A 1 125 ? -3.651 -11.717 -7.118 1.00 98.12 125 LEU A O 1
ATOM 885 N N . VAL A 1 126 ? -1.605 -11.589 -8.034 1.00 97.12 126 VAL A N 1
ATOM 886 C CA . VAL A 1 126 ? -1.191 -12.956 -7.683 1.00 97.12 126 VAL A CA 1
ATOM 887 C C . VAL A 1 126 ? -0.569 -13.031 -6.289 1.00 97.12 126 VAL A C 1
ATOM 889 O O . VAL A 1 126 ? -0.906 -13.916 -5.512 1.00 97.12 126 VAL A O 1
ATOM 892 N N . ALA A 1 127 ? 0.357 -12.129 -5.966 1.00 97.06 127 ALA A N 1
ATOM 893 C CA . ALA A 1 127 ? 1.140 -12.185 -4.735 1.00 97.06 127 ALA A CA 1
ATOM 894 C C . ALA A 1 127 ? 0.385 -11.630 -3.524 1.00 97.06 127 ALA A C 1
ATOM 896 O O . ALA A 1 127 ? 0.622 -12.079 -2.404 1.00 97.06 127 ALA A O 1
ATOM 897 N N . TYR A 1 128 ? -0.488 -10.641 -3.736 1.00 98.25 128 TYR A N 1
ATOM 898 C CA . TYR A 1 128 ? -1.213 -9.967 -2.659 1.00 98.25 128 TYR A CA 1
ATOM 899 C C . TYR A 1 128 ? -2.721 -10.231 -2.691 1.00 98.25 128 TYR A C 1
ATOM 901 O O . TYR A 1 128 ? -3.421 -9.735 -1.810 1.00 98.25 128 TYR A O 1
ATOM 909 N N . GLU A 1 129 ? -3.229 -10.962 -3.692 1.00 98.44 129 GLU A N 1
ATOM 910 C CA . GLU A 1 129 ? -4.670 -11.102 -3.962 1.00 98.44 129 GLU A CA 1
ATOM 911 C C . GLU A 1 129 ? -5.377 -9.734 -3.907 1.00 98.44 129 GLU A C 1
ATOM 913 O O . GLU A 1 129 ? -6.388 -9.532 -3.227 1.00 98.44 129 GLU A O 1
ATOM 918 N N . ALA A 1 130 ? -4.762 -8.746 -4.568 1.00 98.38 130 ALA A N 1
ATOM 919 C CA . ALA A 1 130 ? -5.198 -7.362 -4.497 1.00 98.38 130 ALA A CA 1
ATOM 920 C C . ALA A 1 130 ? -6.641 -7.209 -4.999 1.00 98.38 130 ALA A C 1
ATOM 922 O O . ALA A 1 130 ? -6.992 -7.656 -6.090 1.00 98.38 130 ALA A O 1
ATOM 923 N N . SER A 1 131 ? -7.477 -6.538 -4.207 1.00 98.31 131 SER A N 1
ATOM 924 C CA . SER A 1 131 ? -8.861 -6.230 -4.585 1.00 98.31 131 SER A CA 1
ATOM 925 C C . SER A 1 131 ? -8.929 -5.100 -5.612 1.00 98.31 131 SER A C 1
ATOM 927 O O . SER A 1 131 ? -9.835 -5.064 -6.440 1.00 98.31 131 SER A O 1
ATOM 929 N N . TYR A 1 132 ? -7.977 -4.171 -5.551 1.00 97.38 132 TYR A N 1
ATOM 930 C CA . TYR A 1 132 ? -7.787 -3.113 -6.534 1.00 97.38 132 TYR A CA 1
ATOM 931 C C . TYR A 1 132 ? -6.333 -2.637 -6.514 1.00 97.38 132 TYR A C 1
ATOM 933 O O . TYR A 1 132 ? -5.600 -2.868 -5.548 1.00 97.38 132 TYR A O 1
ATOM 941 N N . VAL A 1 133 ? -5.920 -1.990 -7.602 1.00 98.12 133 VAL A N 1
ATOM 942 C CA . VAL A 1 133 ? -4.539 -1.559 -7.829 1.00 98.12 133 VAL A CA 1
ATOM 943 C C . VAL A 1 133 ? -4.520 -0.052 -8.051 1.00 98.12 133 VAL A C 1
ATOM 945 O O . VAL A 1 133 ? -5.235 0.462 -8.910 1.00 98.12 133 VAL A O 1
ATOM 948 N N . LEU A 1 134 ? -3.707 0.650 -7.269 1.00 97.50 134 LEU A N 1
ATOM 949 C CA . LEU A 1 134 ? -3.383 2.054 -7.457 1.00 97.50 134 LEU A CA 1
ATOM 950 C C . LEU A 1 134 ? -2.075 2.122 -8.237 1.00 97.50 134 LEU A C 1
ATOM 952 O O . LEU A 1 134 ? -1.045 1.662 -7.754 1.00 97.50 134 LEU A O 1
ATOM 956 N N . ILE A 1 135 ? -2.130 2.673 -9.446 1.00 96.56 135 ILE A N 1
ATOM 957 C CA . ILE A 1 135 ? -0.953 2.864 -10.293 1.00 96.56 135 ILE A CA 1
ATOM 958 C C . ILE A 1 135 ? -0.573 4.338 -10.230 1.00 96.56 135 ILE A C 1
ATOM 960 O O . ILE A 1 135 ? -1.375 5.198 -10.597 1.00 96.56 135 ILE A O 1
ATOM 964 N N . HIS A 1 136 ? 0.637 4.631 -9.767 1.00 94.06 136 HIS A N 1
ATOM 965 C CA . HIS A 1 136 ? 1.105 5.994 -9.545 1.00 94.06 136 HIS A CA 1
ATOM 966 C C . HIS A 1 136 ? 2.569 6.149 -10.017 1.00 94.06 136 HIS A C 1
ATOM 968 O O . HIS A 1 136 ? 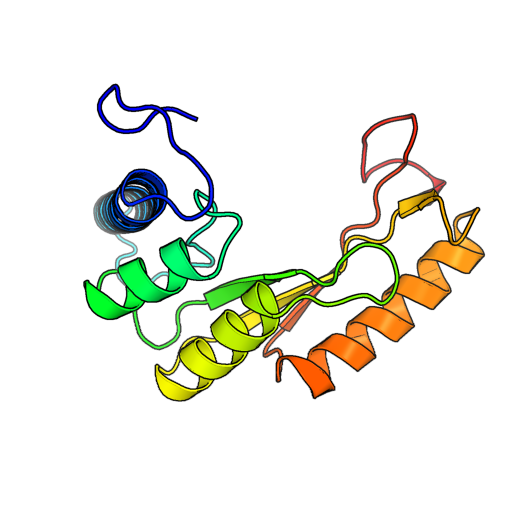3.524 6.107 -9.242 1.00 94.06 136 HIS A O 1
ATOM 974 N N . PRO A 1 137 ? 2.783 6.323 -11.339 1.00 96.56 137 PRO A N 1
ATOM 975 C CA . PRO A 1 137 ? 4.116 6.492 -11.898 1.00 96.56 137 PRO A CA 1
ATOM 976 C C . PRO A 1 137 ? 4.756 7.796 -11.426 1.00 96.56 137 PRO A C 1
ATOM 978 O O . PRO A 1 137 ? 4.131 8.856 -11.464 1.00 96.56 137 PRO A O 1
ATOM 981 N N . TYR A 1 138 ? 6.033 7.741 -11.057 1.00 96.81 138 TYR A N 1
ATOM 982 C CA . TYR A 1 138 ? 6.734 8.868 -10.447 1.00 96.81 138 TYR A CA 1
ATOM 983 C C . TYR A 1 138 ? 8.019 9.244 -11.178 1.00 96.81 138 TYR A C 1
ATOM 985 O O . TYR A 1 138 ? 8.894 8.411 -11.418 1.00 96.81 138 TYR A O 1
ATOM 993 N N . HIS A 1 139 ? 8.186 10.529 -11.491 1.00 97.75 139 HIS A N 1
ATOM 994 C CA . HIS A 1 139 ? 9.372 11.008 -12.189 1.00 97.75 139 HIS A CA 1
ATOM 995 C C . HIS A 1 139 ? 10.560 11.210 -11.234 1.00 97.75 139 HIS A C 1
ATOM 997 O O . HIS A 1 139 ? 10.561 12.115 -10.395 1.00 97.75 139 HIS A O 1
ATOM 1003 N N . ILE A 1 140 ? 11.658 10.471 -11.442 1.00 97.38 140 ILE A N 1
ATOM 1004 C CA . ILE A 1 140 ? 12.806 10.416 -10.516 1.00 97.38 140 ILE A CA 1
ATOM 1005 C C . ILE A 1 140 ? 13.443 11.780 -10.204 1.00 97.38 140 ILE A C 1
ATOM 1007 O O . ILE A 1 140 ? 13.906 11.990 -9.083 1.00 97.38 140 ILE A O 1
ATOM 1011 N N . ARG A 1 141 ? 13.480 12.709 -11.172 1.00 96.38 141 ARG A N 1
ATOM 1012 C CA . ARG A 1 141 ? 14.013 14.077 -10.990 1.00 96.38 141 ARG A CA 1
ATOM 1013 C C . ARG A 1 141 ? 12.976 15.114 -10.579 1.00 96.38 141 ARG A C 1
ATOM 1015 O O . ARG A 1 141 ? 13.233 15.847 -9.637 1.00 96.38 141 ARG A O 1
ATOM 1022 N N . LEU A 1 142 ? 11.850 15.191 -11.290 1.00 96.88 142 LEU A N 1
ATOM 1023 C CA . LEU A 1 142 ? 10.805 16.186 -11.033 1.00 96.88 142 LEU A CA 1
ATOM 1024 C C . LEU A 1 142 ? 10.026 15.910 -9.747 1.00 96.88 142 LEU A C 1
ATOM 1026 O O . LEU A 1 142 ? 9.347 16.801 -9.254 1.00 96.88 142 LEU A O 1
ATOM 1030 N N . LYS A 1 143 ? 10.145 14.695 -9.201 1.00 95.12 143 LYS A N 1
ATOM 1031 C CA . LYS A 1 143 ? 9.479 14.275 -7.970 1.00 95.12 143 LYS A CA 1
ATOM 1032 C C . LYS A 1 143 ? 7.953 14.427 -8.059 1.00 95.12 143 LYS A C 1
ATOM 1034 O O . LYS A 1 143 ? 7.303 14.741 -7.070 1.00 95.12 143 LYS A O 1
ATOM 1039 N N . ALA A 1 144 ? 7.402 14.216 -9.254 1.00 95.75 144 ALA A N 1
ATOM 1040 C CA . ALA A 1 144 ? 6.005 14.460 -9.580 1.00 95.75 144 ALA A CA 1
ATOM 1041 C C . ALA A 1 144 ? 5.434 13.318 -10.421 1.00 95.75 144 ALA A C 1
ATOM 1043 O O . ALA A 1 144 ? 6.156 12.681 -11.191 1.00 95.75 144 ALA A O 1
ATOM 1044 N N . THR A 1 145 ? 4.129 13.116 -10.298 1.00 96.81 145 THR A N 1
ATOM 1045 C CA . THR A 1 145 ? 3.359 12.100 -11.034 1.00 96.81 145 THR A CA 1
ATOM 1046 C C . THR A 1 145 ? 2.502 12.697 -12.140 1.00 96.81 145 THR A C 1
ATOM 1048 O O . THR A 1 145 ? 2.001 11.992 -13.002 1.00 96.81 145 THR A O 1
ATOM 1051 N N . SER A 1 146 ? 2.421 14.026 -12.193 1.00 96.56 146 SER A N 1
ATOM 1052 C CA . SER A 1 146 ? 1.762 14.791 -13.251 1.00 96.56 146 SER A CA 1
ATOM 1053 C C . SER A 1 146 ? 2.738 15.293 -14.325 1.00 96.56 146 SER A C 1
ATOM 1055 O O . SER A 1 146 ? 2.456 16.275 -15.012 1.00 96.56 146 SER A O 1
ATOM 1057 N N . SER A 1 147 ? 3.929 14.693 -14.426 1.00 96.75 147 SER A N 1
ATOM 1058 C CA . SER A 1 147 ? 4.867 14.996 -15.514 1.00 96.75 147 SER A CA 1
ATOM 1059 C C . SER A 1 147 ? 4.401 14.352 -16.820 1.00 96.75 147 SER A C 1
ATOM 1061 O O . SER A 1 147 ? 3.680 13.358 -16.786 1.00 96.75 147 SER A O 1
ATOM 1063 N N . ARG A 1 148 ? 4.826 14.890 -17.970 1.00 96.56 148 ARG A N 1
ATOM 1064 C CA . ARG A 1 148 ? 4.431 14.369 -19.292 1.00 96.56 148 ARG A CA 1
ATOM 1065 C C . ARG A 1 148 ? 4.717 12.875 -19.424 1.00 96.56 148 ARG A C 1
ATOM 1067 O O . ARG A 1 148 ? 3.968 12.175 -20.078 1.00 96.56 148 ARG A O 1
ATOM 1074 N N . GLU A 1 149 ? 5.823 12.417 -18.861 1.00 96.12 149 GLU A N 1
ATOM 1075 C CA . GLU A 1 149 ? 6.279 11.039 -18.960 1.00 96.12 149 GLU A CA 1
ATOM 1076 C C . GLU A 1 149 ? 5.549 10.084 -18.001 1.00 96.12 149 GLU A C 1
ATOM 1078 O O . GLU A 1 149 ? 5.676 8.871 -18.156 1.00 96.12 149 GLU A O 1
ATOM 1083 N N . CYS A 1 150 ? 4.829 10.616 -17.007 1.00 96.75 150 CYS A N 1
ATOM 1084 C CA . CYS A 1 150 ? 4.033 9.843 -16.049 1.00 96.75 150 CYS A CA 1
ATOM 1085 C C . CYS A 1 150 ? 2.545 9.737 -16.431 1.00 96.75 150 CYS A C 1
ATOM 1087 O O . CYS A 1 150 ? 1.865 8.875 -15.878 1.00 96.75 150 CYS A O 1
ATOM 1089 N N . LEU A 1 151 ? 2.057 10.611 -17.322 1.00 94.19 151 LEU A N 1
ATOM 1090 C CA . LEU A 1 151 ? 0.676 10.658 -17.826 1.00 94.19 151 LEU A CA 1
ATOM 1091 C C . LEU A 1 151 ? 0.534 9.870 -19.133 1.00 94.19 151 LEU A C 1
ATOM 1093 O O . LEU A 1 151 ? -0.528 9.233 -19.304 1.00 94.19 151 LEU A O 1
#

Nearest PDB structures (foldseek):
  1tv2-assembly1_A  TM=9.517E-01  e=7.476E-09  Methanosarcina barkeri
  1l2q-assembly1_A  TM=9.520E-01  e=1.252E-08  Methanosarcina barkeri
  6fhe-assembly1_A  TM=5.356E-01  e=5.240E+00  synthetic construct
  7toj-assembly1_A  TM=5.162E-01  e=6.358E+00  Chryseobacterium sp. YR480

Solvent-accessible surface area (backbone atoms only — not comparable to full-atom values): 7994 Å² total; per-residue (Å²): 106,71,48,97,86,40,74,47,39,89,87,38,73,46,15,24,52,37,9,35,51,50,41,46,53,52,52,51,54,32,42,76,69,73,40,74,84,65,78,45,81,47,40,78,70,26,96,47,32,52,8,50,52,39,16,50,73,72,57,61,52,49,72,71,19,30,37,74,37,60,50,40,85,77,91,38,79,54,69,44,42,49,51,38,27,54,51,29,60,75,69,40,30,38,28,31,24,35,35,54,31,36,25,66,43,95,49,31,51,41,71,40,17,50,53,48,41,54,52,40,50,57,46,32,46,69,74,38,59,32,74,46,76,47,79,51,33,31,28,70,84,79,74,35,49,86,39,84,69,46,105

Secondary structure (DSSP, 8-state):
-EETTEEP-TTSHHHHHHHHHHHHHHHHHHHHTT-TT---EE-TT-SSHHHHHHHHHHT-S-TT-EEEEEEBTTTB--HHHHHHHHHHHHHT-EEEEEE--EETBTTBSHHHHHHHHHHHHHHHHHHS--SEEEE--EETTT--SSSTTT-

Sequence (151 aa):
MQSGGLEVSRGAPSEAEATVREVEMLREAIAEAGRPGMHLLACESSVSAVGSLAAMAAGVLRRGDAQLVPVLNEMKVDYSQLIKAQAGLRYGVHNAALVDPVVGGFARGAAGTAICAVAETLASLVAYEASYVLIHPYHIRLKATSSRECL